Protein AF-A0A9E2LTU0-F1 (afdb_monomer)

Nearest PDB structures (foldseek):
  1lyl-assembly2_B-2  TM=6.460E-01  e=2.361E-02  Escherichia coli
  1bbw-assembly1_A-2  TM=5.835E-01  e=1.576E-02  Escherichia coli K-12
  5yzx-assembly2_B-2  TM=5.607E-01  e=2.103E-02  Escherichia coli K-12
  6aqg-assembly3_C  TM=6.172E-01  e=1.332E-01  Mycobacterium ulcerans Agy99
  6aqg-assembly5_D  TM=6.110E-01  e=1.411E-01  Mycobacterium ulcerans Agy99

Sequence (113 aa):
MKPIPSVIAVSLLLAGCASGGPDLRVRGQLVQGAGFTECDTGKPYEIVFPDTLGSRFGFELRELPKNDRVRVELRGKLSKTSSGRPLILVMGYRDLMHGGCTAPVEPERKRGR

Mean predicted aligned error: 13.0 Å

pLDDT: mean 72.99, std 16.57, range [37.03, 92.75]

Structure (mmCIF, N/CA/C/O backbone):
data_AF-A0A9E2LTU0-F1
#
_entry.id   AF-A0A9E2LTU0-F1
#
loop_
_atom_site.group_PDB
_atom_site.id
_atom_site.type_symbol
_atom_site.label_atom_id
_atom_site.label_alt_id
_atom_site.label_comp_id
_atom_site.label_asym_id
_atom_site.label_entity_id
_atom_site.label_seq_id
_atom_site.pdbx_PDB_ins_code
_atom_site.Cartn_x
_atom_site.Cartn_y
_atom_site.Cartn_z
_atom_site.occupancy
_atom_site.B_iso_or_equiv
_atom_site.auth_seq_id
_atom_site.auth_comp_id
_atom_site.auth_asym_id
_atom_site.auth_atom_id
_atom_site.pdbx_PDB_model_num
ATOM 1 N N . MET A 1 1 ? 40.228 35.874 16.231 1.00 37.03 1 MET A N 1
ATOM 2 C CA . MET A 1 1 ? 39.443 34.759 15.654 1.00 37.03 1 MET A CA 1
ATOM 3 C C . MET A 1 1 ? 38.826 33.982 16.812 1.00 37.03 1 MET A C 1
ATOM 5 O O . MET A 1 1 ? 39.568 33.587 17.699 1.00 37.03 1 MET A O 1
ATOM 9 N N . LYS A 1 2 ? 37.495 33.867 16.882 1.00 39.12 2 LYS A N 1
ATOM 10 C CA . LYS A 1 2 ? 36.765 33.106 17.918 1.00 39.12 2 LYS A CA 1
ATOM 11 C C . LYS A 1 2 ? 36.224 31.820 17.273 1.00 39.12 2 LYS A C 1
ATOM 13 O O . LYS A 1 2 ? 35.611 31.951 16.215 1.00 39.12 2 LYS A O 1
ATOM 18 N N . PRO A 1 3 ? 36.428 30.620 17.843 1.00 44.25 3 PRO A N 1
ATOM 19 C CA . PRO A 1 3 ? 35.800 29.412 17.327 1.00 44.25 3 PRO A CA 1
ATOM 20 C C . PRO A 1 3 ? 34.316 29.371 17.716 1.00 44.25 3 PRO A C 1
ATOM 22 O O . PRO A 1 3 ? 33.936 29.717 18.834 1.00 44.25 3 PRO A O 1
ATOM 25 N N . ILE A 1 4 ? 33.489 28.968 16.755 1.00 56.03 4 ILE A N 1
ATOM 26 C CA . ILE A 1 4 ? 32.056 28.714 16.912 1.00 56.03 4 ILE A CA 1
ATOM 27 C C . ILE A 1 4 ? 31.903 27.337 17.582 1.00 56.03 4 ILE A C 1
ATOM 29 O O . ILE A 1 4 ? 32.497 26.374 17.091 1.00 56.03 4 ILE A O 1
ATOM 33 N N . PRO A 1 5 ? 31.139 27.200 18.679 1.00 47.66 5 PRO A N 1
ATOM 34 C CA . PRO A 1 5 ? 30.859 25.899 19.269 1.00 47.66 5 PRO A CA 1
ATOM 35 C C . PRO A 1 5 ? 29.818 25.162 18.416 1.00 47.66 5 PRO A C 1
ATOM 37 O O . PRO A 1 5 ? 28.618 25.406 18.517 1.00 47.66 5 PRO A O 1
ATOM 40 N N . SER A 1 6 ? 30.281 24.249 17.565 1.00 42.78 6 SER A N 1
ATOM 41 C CA . SER A 1 6 ? 29.427 23.293 16.857 1.00 42.78 6 SER A CA 1
ATOM 42 C C . SER A 1 6 ? 29.014 22.171 17.808 1.00 42.78 6 SER A C 1
ATOM 44 O O . SER A 1 6 ? 29.668 21.134 17.886 1.00 42.78 6 SER A O 1
ATOM 46 N N . VAL A 1 7 ? 27.922 22.381 18.539 1.00 51.19 7 VAL A N 1
ATOM 47 C CA . VAL A 1 7 ? 27.204 21.317 19.248 1.00 51.19 7 VAL A CA 1
ATOM 48 C C . VAL A 1 7 ? 25.729 21.422 18.892 1.00 51.19 7 VAL A C 1
ATOM 50 O O . VAL A 1 7 ? 24.993 22.149 19.545 1.00 51.19 7 VAL A O 1
ATOM 53 N N . ILE A 1 8 ? 25.298 20.663 17.882 1.00 51.69 8 ILE A N 1
ATOM 54 C CA . ILE A 1 8 ? 23.988 20.004 17.901 1.00 51.69 8 ILE A CA 1
ATOM 55 C C . ILE A 1 8 ? 24.193 18.599 17.340 1.00 51.69 8 ILE A C 1
ATOM 57 O O . ILE A 1 8 ? 24.356 18.388 16.140 1.00 51.69 8 ILE A O 1
ATOM 61 N N . ALA A 1 9 ? 24.212 17.642 18.259 1.00 49.44 9 ALA A N 1
ATOM 62 C CA . ALA A 1 9 ? 24.002 16.242 17.976 1.00 49.44 9 ALA A CA 1
ATOM 63 C C . ALA A 1 9 ? 22.555 16.037 17.510 1.00 49.44 9 ALA A C 1
ATOM 65 O O . ALA A 1 9 ? 21.623 16.475 18.181 1.00 49.44 9 ALA A O 1
ATOM 66 N N . VAL A 1 10 ? 22.361 15.302 16.419 1.00 40.00 10 VAL A N 1
ATOM 67 C CA . VAL A 1 10 ? 21.158 14.482 16.261 1.00 40.00 10 VAL A CA 1
ATOM 68 C C . VAL A 1 10 ? 21.639 13.073 15.979 1.00 40.00 10 VAL A C 1
ATOM 70 O O . VAL A 1 10 ? 21.937 12.683 14.856 1.00 40.00 10 VAL A O 1
ATOM 73 N N . SER A 1 11 ? 21.806 12.368 17.089 1.00 41.50 11 SER A N 1
ATOM 74 C CA . SER A 1 11 ? 21.803 10.927 17.256 1.00 41.50 11 SER A CA 1
ATOM 75 C C . SER A 1 11 ? 21.332 10.142 16.027 1.00 41.50 11 SER A C 1
ATOM 77 O O . SER A 1 11 ? 20.132 9.999 15.791 1.00 41.50 11 SER A O 1
ATOM 79 N N . LEU A 1 12 ? 22.281 9.523 15.318 1.00 45.78 12 LEU A N 1
ATOM 80 C CA . LEU A 1 12 ? 22.032 8.260 14.622 1.00 45.78 12 LEU A CA 1
ATOM 81 C C . LEU A 1 12 ? 21.732 7.185 15.680 1.00 45.78 12 LEU A C 1
ATOM 83 O O . LEU A 1 12 ? 22.579 6.377 16.043 1.00 45.78 12 LEU A O 1
ATOM 87 N N . LEU A 1 13 ? 20.513 7.205 16.206 1.00 47.50 13 LEU A N 1
ATOM 88 C CA . LEU A 1 13 ? 19.932 6.132 17.004 1.00 47.50 13 LEU A CA 1
ATOM 89 C C . LEU A 1 13 ? 18.617 5.719 16.344 1.00 47.50 13 LEU A C 1
ATOM 91 O O . LEU A 1 13 ? 17.531 5.886 16.882 1.00 47.50 13 LEU A O 1
ATOM 95 N N . LEU A 1 14 ? 18.741 5.141 15.152 1.00 50.38 14 LEU A N 1
ATOM 96 C CA . LEU A 1 14 ? 17.759 4.193 14.625 1.00 50.38 14 LEU A CA 1
ATOM 97 C C . LEU A 1 14 ? 18.295 2.765 14.804 1.00 50.38 14 LEU A C 1
ATOM 99 O O . LEU A 1 14 ? 18.152 1.911 13.941 1.00 50.38 14 LEU A O 1
ATOM 103 N N . ALA A 1 15 ? 18.872 2.487 15.976 1.00 46.25 15 ALA A N 1
ATOM 104 C CA . ALA A 1 15 ? 18.859 1.147 16.554 1.00 46.25 15 ALA A CA 1
ATOM 105 C C . ALA A 1 15 ? 17.502 0.934 17.249 1.00 46.25 15 ALA A C 1
ATOM 107 O O . ALA A 1 15 ? 17.416 0.683 18.446 1.00 46.25 15 ALA A O 1
ATOM 108 N N . GLY A 1 16 ? 16.417 1.123 16.501 1.00 40.47 16 GLY A N 1
ATOM 109 C CA . GLY A 1 16 ? 15.109 0.628 16.886 1.00 40.47 16 GLY A CA 1
ATOM 110 C C . GLY A 1 16 ? 14.963 -0.712 16.202 1.00 40.47 16 GLY A C 1
ATOM 111 O O . GLY A 1 16 ? 14.931 -0.750 14.974 1.00 40.47 16 GLY A O 1
ATOM 112 N N . CYS A 1 17 ? 14.907 -1.802 16.970 1.00 48.75 17 CYS A N 1
ATOM 113 C CA . CYS A 1 17 ? 14.401 -3.073 16.474 1.00 48.75 17 CYS A CA 1
ATOM 114 C C . CYS A 1 17 ? 13.120 -2.784 15.691 1.00 48.75 17 CYS A C 1
ATOM 116 O O . CYS A 1 17 ? 12.071 -2.529 16.282 1.00 48.75 17 CYS A O 1
ATOM 118 N N . ALA A 1 18 ? 13.194 -2.828 14.363 1.00 47.00 18 ALA A N 1
ATOM 119 C CA . ALA A 1 18 ? 12.024 -3.048 13.548 1.00 47.00 18 ALA A CA 1
ATOM 120 C C . ALA A 1 18 ? 11.593 -4.483 13.861 1.00 47.00 18 ALA A C 1
ATOM 122 O O . ALA A 1 18 ? 11.885 -5.415 13.113 1.00 47.00 18 ALA A O 1
ATOM 123 N N . SER A 1 19 ? 10.937 -4.687 15.009 1.00 50.22 19 SER A N 1
ATOM 124 C CA . SER A 1 19 ? 10.074 -5.839 15.193 1.00 50.22 19 SER A CA 1
ATOM 125 C C . SER A 1 19 ? 8.955 -5.611 14.191 1.00 50.22 19 SER A C 1
ATOM 127 O O . SER A 1 19 ? 7.958 -4.955 14.496 1.00 50.22 19 SER A O 1
ATOM 129 N N . GLY A 1 20 ? 9.202 -6.001 12.937 1.00 56.19 20 GLY A N 1
ATOM 130 C CA . GLY A 1 20 ? 8.210 -5.902 11.886 1.00 56.19 20 GLY A CA 1
ATOM 131 C C . GLY A 1 20 ? 6.950 -6.532 12.450 1.00 56.19 20 GLY A C 1
ATOM 132 O O . GLY A 1 20 ? 7.015 -7.665 12.933 1.00 56.19 20 GLY A O 1
ATOM 133 N N . GLY A 1 21 ? 5.875 -5.747 12.507 1.00 71.62 21 GLY A N 1
ATOM 134 C CA . GLY A 1 21 ? 4.630 -6.171 13.121 1.00 71.62 21 GLY A CA 1
ATOM 135 C C . GLY A 1 21 ? 4.009 -7.345 12.364 1.00 71.62 21 GLY A C 1
ATOM 136 O O . GLY A 1 21 ? 4.674 -7.976 11.536 1.00 71.62 21 GLY A O 1
ATOM 137 N N . PRO A 1 22 ? 2.739 -7.671 12.643 1.00 81.81 22 PRO A N 1
ATOM 138 C CA . PRO A 1 22 ? 2.113 -8.841 12.047 1.00 81.81 22 PRO A CA 1
ATOM 139 C C . PRO A 1 22 ? 2.236 -8.806 10.522 1.00 81.81 22 PRO A C 1
ATOM 141 O O . PRO A 1 22 ? 2.096 -7.744 9.898 1.00 81.81 22 PRO A O 1
ATOM 144 N N . ASP A 1 23 ? 2.512 -9.976 9.944 1.00 87.06 23 ASP A N 1
ATOM 145 C CA . ASP A 1 23 ? 2.423 -10.155 8.504 1.00 87.06 23 ASP A CA 1
ATOM 146 C C . ASP A 1 23 ? 1.004 -9.804 8.057 1.00 87.06 23 ASP A C 1
ATOM 148 O O . ASP A 1 23 ? 0.006 -10.238 8.637 1.00 87.06 23 ASP A O 1
ATOM 152 N N . LEU A 1 24 ? 0.927 -8.981 7.022 1.00 87.94 2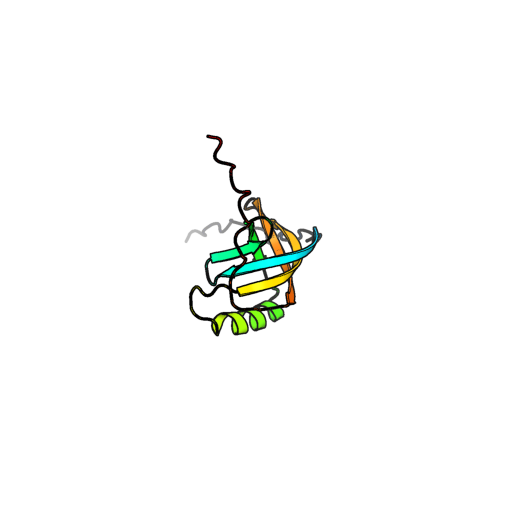4 LEU A N 1
ATOM 153 C CA . LEU A 1 24 ? -0.301 -8.437 6.482 1.00 87.94 24 LEU A CA 1
ATOM 154 C C . LEU A 1 24 ? -0.371 -8.767 4.997 1.00 87.94 24 LEU A C 1
ATOM 156 O O . LEU A 1 24 ? 0.604 -8.625 4.252 1.00 87.94 24 LEU A O 1
ATOM 160 N N . ARG A 1 25 ? -1.563 -9.163 4.560 1.00 91.88 25 ARG A N 1
ATOM 161 C CA . ARG A 1 25 ? -1.961 -9.122 3.157 1.00 91.88 25 ARG A CA 1
ATOM 162 C C . ARG A 1 25 ? -3.173 -8.224 3.055 1.00 91.88 25 ARG A C 1
ATOM 164 O O . ARG A 1 25 ? -4.158 -8.473 3.740 1.00 91.88 25 ARG A O 1
ATOM 17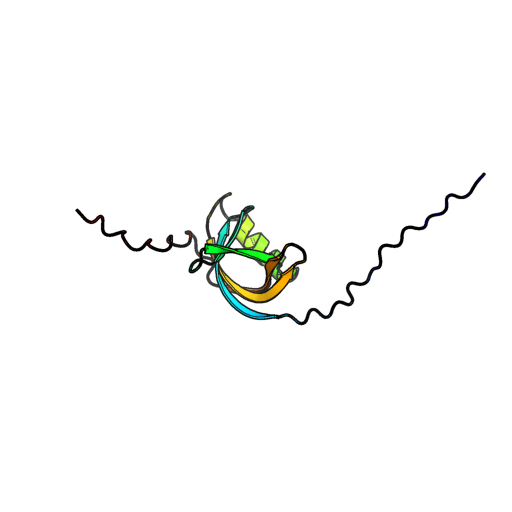1 N N . VAL A 1 26 ? -3.087 -7.192 2.230 1.00 91.25 26 VAL A N 1
ATOM 172 C CA . VAL A 1 26 ? -4.161 -6.213 2.079 1.00 91.25 26 VAL A CA 1
ATOM 173 C C . VAL A 1 26 ? -4.374 -5.900 0.612 1.00 91.25 26 VAL A C 1
ATOM 175 O O . VAL A 1 26 ? -3.422 -5.686 -0.139 1.00 91.25 26 VAL A O 1
ATOM 178 N N . ARG A 1 27 ? -5.638 -5.888 0.199 1.00 92.75 27 ARG A N 1
ATOM 179 C CA . ARG A 1 27 ? -6.044 -5.463 -1.137 1.00 92.75 27 ARG A CA 1
ATOM 180 C C . ARG A 1 27 ? -6.507 -4.028 -1.066 1.00 92.75 27 ARG A C 1
ATOM 182 O O . ARG A 1 27 ? -7.318 -3.666 -0.216 1.00 92.75 27 ARG A O 1
ATOM 189 N N . GLY A 1 28 ? -5.995 -3.208 -1.963 1.00 92.38 28 GLY A N 1
ATOM 190 C CA . GLY A 1 28 ? -6.358 -1.808 -1.984 1.00 92.38 28 GLY A CA 1
ATOM 191 C C . GLY A 1 28 ? -6.197 -1.188 -3.346 1.00 92.38 28 GLY A C 1
ATOM 192 O O . GLY A 1 28 ? -5.676 -1.796 -4.281 1.00 92.38 28 GLY A O 1
ATOM 193 N N . GLN A 1 29 ? -6.668 0.043 -3.433 1.00 91.81 29 GLN A N 1
ATOM 194 C CA . GLN A 1 29 ? -6.406 0.911 -4.557 1.00 91.81 29 GLN A CA 1
ATOM 195 C C . GLN A 1 29 ? -5.180 1.763 -4.263 1.00 91.81 29 GLN A C 1
ATOM 197 O O . GLN A 1 29 ? -5.044 2.345 -3.185 1.00 91.81 29 GLN A O 1
ATOM 202 N N . LEU A 1 30 ? -4.314 1.864 -5.256 1.00 88.62 30 LEU A N 1
ATOM 203 C CA . LEU A 1 30 ? -3.237 2.820 -5.306 1.00 88.62 30 LEU A CA 1
ATOM 204 C C . LEU A 1 30 ? -3.579 3.898 -6.330 1.00 88.62 30 LEU A C 1
ATOM 206 O O . LEU A 1 30 ? -4.018 3.598 -7.441 1.00 88.62 30 LEU A O 1
ATOM 210 N N . VAL A 1 31 ? -3.342 5.150 -5.954 1.00 83.19 31 VAL A N 1
ATOM 211 C CA . VAL A 1 31 ? -3.406 6.292 -6.865 1.00 83.19 31 VAL A CA 1
ATOM 212 C C . VAL A 1 31 ? -2.075 7.020 -6.807 1.00 83.19 31 VAL A C 1
ATOM 214 O O . VAL A 1 31 ? -1.593 7.376 -5.725 1.00 83.19 31 VAL A O 1
ATOM 217 N N . GLN A 1 32 ? -1.472 7.248 -7.973 1.00 72.75 32 GLN A N 1
ATOM 218 C CA . GLN A 1 32 ? -0.190 7.940 -8.071 1.00 72.75 32 GLN A CA 1
ATOM 219 C C . GLN A 1 32 ? -0.286 9.324 -7.408 1.00 72.75 32 GLN A C 1
ATOM 221 O O . GLN A 1 32 ? -1.111 10.152 -7.785 1.00 72.75 32 GLN A O 1
ATOM 226 N N . GLY A 1 33 ? 0.545 9.562 -6.391 1.00 67.44 33 GLY A N 1
ATOM 227 C CA . GLY A 1 33 ? 0.561 10.814 -5.626 1.00 67.44 33 GLY A CA 1
ATOM 228 C C . GLY A 1 33 ? -0.500 10.945 -4.523 1.00 67.44 33 GLY A C 1
ATOM 229 O O . GLY A 1 33 ? -0.350 11.827 -3.685 1.00 67.44 33 GLY A O 1
ATOM 230 N N . ALA A 1 34 ? -1.520 10.076 -4.466 1.00 73.44 34 ALA A N 1
ATOM 231 C CA . ALA A 1 34 ? -2.528 10.094 -3.393 1.00 73.44 34 ALA A CA 1
ATOM 232 C C . ALA A 1 34 ? -2.357 8.958 -2.363 1.00 73.44 34 ALA A C 1
ATOM 234 O O . ALA A 1 34 ? -2.884 9.053 -1.257 1.00 73.44 34 ALA A O 1
ATOM 235 N N . GLY A 1 35 ? -1.586 7.916 -2.694 1.00 81.62 35 GLY A N 1
ATOM 236 C CA . GLY A 1 35 ? -1.231 6.833 -1.771 1.00 81.62 35 GLY A CA 1
ATOM 237 C C . GLY A 1 35 ? -2.096 5.580 -1.925 1.00 81.62 35 GLY A C 1
ATOM 238 O O . GLY A 1 35 ? -2.697 5.357 -2.978 1.00 81.62 35 GLY A O 1
ATOM 239 N N . PHE A 1 36 ? -2.107 4.736 -0.887 1.00 89.44 36 PHE A N 1
ATOM 240 C CA . PHE A 1 36 ? -2.806 3.448 -0.859 1.00 89.44 36 PHE A CA 1
ATOM 241 C C . PHE A 1 36 ? -4.009 3.482 0.083 1.00 89.44 36 PHE A C 1
ATOM 243 O O . PHE A 1 36 ? -3.937 4.005 1.196 1.00 89.44 36 PHE A O 1
ATOM 250 N N . THR A 1 37 ? -5.119 2.891 -0.346 1.00 91.12 37 THR A N 1
ATOM 251 C CA . THR A 1 37 ? -6.346 2.763 0.447 1.00 91.12 37 THR A CA 1
ATOM 252 C C . THR A 1 37 ? -6.876 1.341 0.343 1.00 91.12 37 THR A C 1
ATOM 254 O O . THR A 1 37 ? -7.082 0.845 -0.761 1.00 91.12 37 THR A O 1
ATOM 257 N N . GLU A 1 38 ? -7.105 0.686 1.478 1.00 91.94 38 GLU A N 1
ATOM 258 C CA . GLU A 1 38 ? -7.682 -0.660 1.527 1.00 91.94 38 GLU A CA 1
ATOM 259 C C . GLU A 1 38 ? -9.107 -0.663 0.959 1.00 91.94 38 GLU A C 1
ATOM 261 O O . GLU A 1 38 ? -9.920 0.194 1.309 1.00 91.94 38 GLU A O 1
ATOM 266 N N . CYS A 1 39 ? -9.414 -1.629 0.088 1.00 88.69 39 CYS A N 1
ATOM 267 C CA . CYS A 1 39 ? -10.708 -1.685 -0.594 1.00 88.69 39 CYS A CA 1
ATOM 268 C C . CYS A 1 39 ? -11.868 -1.929 0.377 1.00 88.69 39 CYS A C 1
ATOM 270 O O . CYS A 1 39 ? -12.906 -1.285 0.257 1.00 88.69 39 CYS A O 1
ATOM 272 N N . ASP A 1 40 ? -11.687 -2.846 1.328 1.00 85.88 40 ASP A N 1
ATOM 273 C CA . ASP A 1 40 ? -12.787 -3.340 2.162 1.00 85.88 40 ASP A CA 1
ATOM 274 C C . ASP A 1 40 ? -13.187 -2.343 3.253 1.00 85.88 40 ASP A C 1
ATOM 276 O O . ASP A 1 40 ? -14.354 -2.239 3.623 1.00 85.88 40 ASP A O 1
ATOM 280 N N . THR A 1 41 ? -12.217 -1.590 3.774 1.00 85.38 41 THR A N 1
ATOM 281 C CA . THR A 1 41 ? -12.425 -0.695 4.920 1.00 85.38 41 THR A CA 1
ATOM 282 C C . THR A 1 41 ? -12.353 0.784 4.554 1.00 85.38 41 THR A C 1
ATOM 284 O O . THR A 1 41 ? -12.712 1.631 5.371 1.00 85.38 41 THR A O 1
ATOM 287 N N . GLY A 1 42 ? -11.831 1.117 3.369 1.00 87.56 42 GLY A N 1
ATOM 288 C CA . GLY A 1 42 ? -11.509 2.491 2.988 1.00 87.56 42 GLY A CA 1
ATOM 289 C C . GLY A 1 42 ? -10.370 3.110 3.807 1.00 87.56 42 GLY A C 1
ATOM 290 O O . GLY A 1 42 ? -10.151 4.319 3.725 1.00 87.56 42 GLY A O 1
ATOM 291 N N . LYS A 1 43 ? -9.647 2.328 4.622 1.00 86.44 43 LYS A N 1
ATOM 292 C CA . LYS A 1 43 ? -8.576 2.858 5.471 1.00 86.44 43 LYS A CA 1
ATOM 293 C C . LYS A 1 43 ? -7.349 3.224 4.634 1.00 86.44 43 LYS A C 1
ATOM 295 O O . LYS A 1 43 ? -6.877 2.399 3.846 1.00 86.44 43 LYS A O 1
ATOM 300 N N . PRO A 1 44 ? -6.797 4.436 4.810 1.00 88.25 44 PRO A N 1
ATOM 301 C CA . PRO A 1 44 ? -5.554 4.817 4.162 1.00 88.25 44 PRO A CA 1
ATOM 302 C C . PRO A 1 44 ? -4.358 4.183 4.877 1.00 88.25 44 PRO A C 1
ATOM 304 O O . PRO A 1 44 ? -4.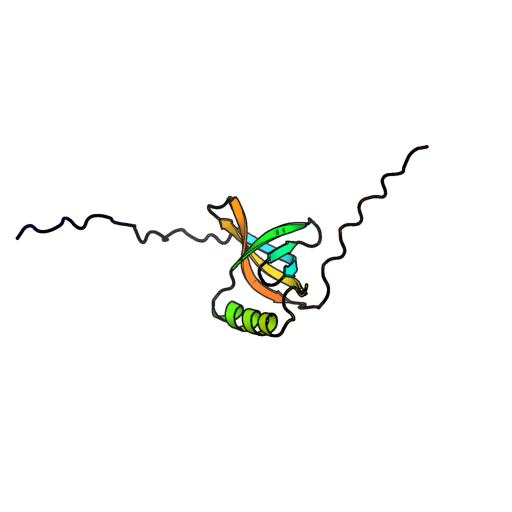320 4.130 6.109 1.00 88.25 44 PRO A O 1
ATOM 307 N N . TYR A 1 45 ? -3.356 3.772 4.101 1.00 86.44 45 TYR A N 1
ATOM 308 C CA . TYR A 1 45 ? -2.067 3.322 4.619 1.00 86.44 45 TYR A CA 1
ATOM 309 C C . TYR A 1 45 ? -0.935 4.125 3.995 1.00 86.44 45 TYR A C 1
ATOM 311 O O . TYR A 1 45 ? -0.948 4.449 2.804 1.00 86.44 45 TYR A O 1
ATOM 319 N N . GLU A 1 46 ? 0.083 4.394 4.802 1.00 86.44 46 GLU A N 1
ATOM 320 C CA . GLU A 1 46 ? 1.401 4.707 4.268 1.00 86.44 46 GLU A CA 1
ATOM 321 C C . GLU A 1 46 ? 2.027 3.402 3.760 1.00 86.44 46 GLU A C 1
ATOM 323 O O . GLU A 1 46 ? 1.806 2.331 4.331 1.00 86.44 46 GLU A O 1
ATOM 328 N N . ILE A 1 47 ? 2.801 3.465 2.679 1.00 86.50 47 ILE A N 1
ATOM 329 C CA . ILE A 1 47 ? 3.490 2.294 2.130 1.00 86.50 47 ILE A CA 1
ATOM 330 C C . ILE A 1 47 ? 4.952 2.637 1.886 1.00 86.50 47 ILE A C 1
ATOM 332 O O . ILE A 1 47 ? 5.271 3.713 1.382 1.00 86.50 47 ILE A O 1
ATOM 336 N N . VAL A 1 48 ? 5.839 1.713 2.234 1.00 84.94 48 VAL A N 1
ATOM 337 C CA . VAL A 1 48 ? 7.270 1.805 1.944 1.00 84.94 48 VAL A CA 1
ATOM 338 C C . VAL A 1 48 ? 7.689 0.513 1.269 1.00 84.94 48 VAL A C 1
ATOM 340 O O . VAL A 1 48 ? 7.468 -0.574 1.802 1.00 84.94 48 VAL A O 1
ATOM 343 N N . PHE A 1 49 ? 8.300 0.641 0.096 1.00 82.94 49 PHE A N 1
ATOM 344 C CA . PHE A 1 49 ? 8.940 -0.471 -0.593 1.00 82.94 49 PHE A CA 1
ATOM 345 C C . PHE A 1 49 ? 10.444 -0.432 -0.308 1.00 82.94 49 PHE A C 1
ATOM 347 O O . PHE A 1 49 ? 11.027 0.649 -0.372 1.00 82.94 49 PHE A O 1
ATOM 354 N N . PRO A 1 50 ? 11.094 -1.574 -0.041 1.00 78.94 50 PRO A N 1
ATOM 355 C CA . PRO A 1 50 ? 12.547 -1.650 -0.073 1.00 78.94 50 PRO A CA 1
ATOM 356 C C . PRO A 1 50 ? 13.040 -1.366 -1.498 1.00 78.94 50 PRO A C 1
ATOM 358 O O . PRO A 1 50 ? 12.352 -1.698 -2.465 1.00 78.94 50 PRO A O 1
ATOM 361 N N . ASP A 1 51 ? 14.227 -0.775 -1.628 1.00 75.88 51 ASP A N 1
ATOM 362 C CA . ASP A 1 51 ? 14.712 -0.127 -2.859 1.00 75.88 51 ASP A CA 1
ATOM 363 C C . ASP A 1 51 ? 14.575 -0.971 -4.138 1.00 75.88 51 ASP A C 1
ATOM 365 O O . ASP A 1 51 ? 14.199 -0.462 -5.197 1.00 75.88 51 ASP A O 1
ATOM 369 N N . THR A 1 52 ? 14.818 -2.279 -4.051 1.00 75.50 52 THR A N 1
ATOM 370 C CA . THR A 1 52 ? 14.715 -3.205 -5.190 1.00 75.50 52 THR A CA 1
ATOM 371 C C . THR A 1 52 ? 13.273 -3.398 -5.662 1.00 75.50 52 THR A C 1
ATOM 373 O O . THR A 1 52 ? 12.992 -3.296 -6.857 1.00 75.50 52 THR A O 1
ATOM 376 N N . LEU A 1 53 ? 12.339 -3.628 -4.734 1.00 75.81 53 LEU A N 1
ATOM 377 C CA . LEU A 1 53 ? 10.908 -3.724 -5.035 1.00 75.81 53 LEU A CA 1
ATOM 378 C C . LEU A 1 53 ? 10.330 -2.363 -5.425 1.00 75.81 53 LEU A C 1
ATOM 380 O O . LEU A 1 53 ? 9.516 -2.290 -6.341 1.00 75.81 53 LEU A O 1
ATOM 384 N N . GLY A 1 54 ? 10.776 -1.296 -4.762 1.00 76.25 54 GLY A N 1
ATOM 385 C CA . GLY A 1 54 ? 10.334 0.071 -5.014 1.00 76.25 54 GLY A CA 1
ATOM 386 C C . GLY A 1 54 ? 10.704 0.550 -6.410 1.00 76.25 54 GLY A C 1
ATOM 387 O O . GLY A 1 54 ? 9.892 1.202 -7.057 1.00 76.25 54 GLY A O 1
ATOM 388 N N . SER A 1 55 ? 11.879 0.160 -6.912 1.00 76.50 55 SER A N 1
ATOM 389 C CA . SER A 1 55 ? 12.293 0.466 -8.283 1.00 76.50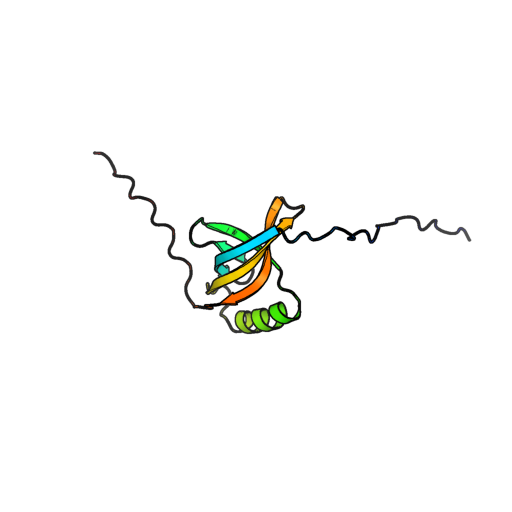 55 SER A CA 1
ATOM 390 C C . SER A 1 55 ? 11.352 -0.179 -9.298 1.00 76.50 55 SER A C 1
ATOM 392 O O . SER A 1 55 ? 10.768 0.526 -10.115 1.00 76.50 55 SER A O 1
ATOM 394 N N . ARG A 1 56 ? 11.136 -1.500 -9.213 1.00 76.50 56 ARG A N 1
ATOM 395 C CA . ARG A 1 56 ? 10.259 -2.232 -10.144 1.00 76.50 56 ARG A CA 1
ATOM 396 C C . ARG A 1 56 ? 8.813 -1.740 -10.083 1.00 76.50 56 ARG A C 1
ATOM 398 O O . ARG A 1 56 ? 8.235 -1.414 -11.113 1.00 76.50 56 ARG A O 1
ATOM 405 N N . PHE A 1 57 ? 8.264 -1.633 -8.877 1.00 77.50 57 PHE A N 1
ATOM 406 C CA . PHE A 1 57 ? 6.913 -1.126 -8.667 1.00 77.50 57 PHE A CA 1
ATOM 407 C C . PHE A 1 57 ? 6.776 0.319 -9.164 1.00 77.50 57 PHE A C 1
ATOM 409 O O . PHE A 1 57 ? 5.800 0.671 -9.814 1.00 77.50 57 PHE A O 1
ATOM 416 N N . GLY A 1 58 ? 7.785 1.156 -8.919 1.00 73.38 58 GLY A N 1
ATOM 417 C CA . GLY A 1 58 ? 7.838 2.529 -9.404 1.00 73.38 58 GLY A CA 1
ATOM 418 C C . GLY A 1 58 ? 7.880 2.636 -10.930 1.00 73.38 58 GLY A C 1
ATOM 419 O O . GLY A 1 58 ? 7.252 3.544 -11.469 1.00 73.38 58 GLY A O 1
ATOM 420 N N . PHE A 1 59 ? 8.572 1.729 -11.629 1.00 77.81 59 PHE A N 1
ATOM 421 C CA . PHE A 1 59 ? 8.521 1.641 -13.093 1.00 77.81 59 PHE A CA 1
ATOM 422 C C . PHE A 1 59 ? 7.113 1.284 -13.575 1.00 77.81 59 PHE A C 1
ATOM 424 O O . PHE A 1 59 ? 6.541 2.049 -14.345 1.00 77.81 59 PHE A O 1
ATOM 431 N N . GLU A 1 60 ? 6.525 0.207 -13.043 1.00 76.31 60 GLU A N 1
ATOM 432 C CA . GLU A 1 60 ? 5.174 -0.250 -13.408 1.00 76.31 60 GLU A CA 1
ATOM 433 C C . GLU A 1 60 ? 4.112 0.840 -13.139 1.00 76.31 60 GLU A C 1
ATOM 435 O O . GLU A 1 60 ? 3.180 1.001 -13.918 1.00 76.31 60 GLU A O 1
ATOM 440 N N . LEU A 1 61 ? 4.280 1.664 -12.094 1.00 74.81 61 LEU A N 1
ATOM 441 C CA . LEU A 1 61 ? 3.391 2.799 -11.816 1.00 74.81 61 LEU A CA 1
ATOM 442 C C . LEU A 1 61 ? 3.617 4.035 -12.690 1.00 74.81 61 LEU A C 1
ATOM 444 O O . LEU A 1 61 ? 2.689 4.818 -12.879 1.00 74.81 61 LEU A O 1
ATOM 448 N N . ARG A 1 62 ? 4.847 4.284 -13.152 1.00 75.00 62 ARG A N 1
ATOM 449 C CA . ARG A 1 62 ? 5.166 5.443 -14.007 1.00 75.00 62 ARG A CA 1
ATOM 450 C C . ARG A 1 62 ? 4.598 5.295 -15.411 1.00 75.00 62 ARG A C 1
ATOM 452 O O . ARG A 1 62 ? 4.360 6.308 -16.058 1.00 75.00 62 ARG A O 1
ATOM 459 N N . GLU A 1 63 ? 4.394 4.063 -15.858 1.00 79.81 63 GLU A N 1
ATOM 460 C CA . GLU A 1 63 ? 3.764 3.759 -17.145 1.00 79.81 63 GLU A CA 1
ATOM 461 C C . GLU A 1 63 ? 2.252 4.024 -17.141 1.00 79.81 63 GLU A C 1
ATOM 463 O O . GLU A 1 63 ? 1.628 4.100 -18.198 1.00 79.81 63 GLU A O 1
ATOM 468 N N . LEU A 1 64 ? 1.657 4.213 -15.963 1.00 73.69 64 LEU A N 1
ATOM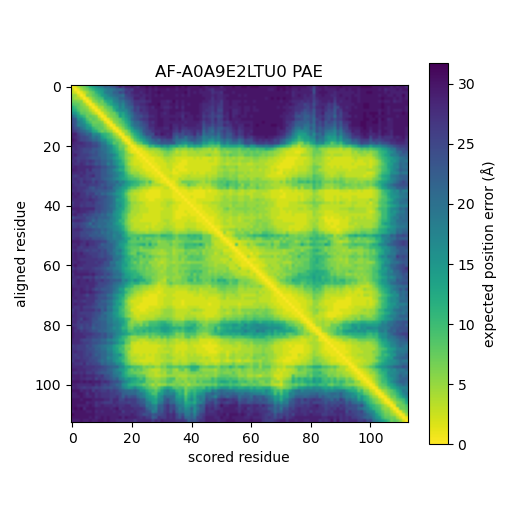 469 C CA . LEU A 1 64 ? 0.231 4.461 -15.830 1.00 73.69 64 LEU A CA 1
ATOM 470 C C . LEU A 1 64 ? -0.113 5.936 -16.053 1.00 73.69 64 LEU A C 1
ATOM 472 O O . LEU A 1 64 ? 0.662 6.825 -15.683 1.00 73.69 64 LEU A O 1
ATOM 476 N N . PRO A 1 65 ? -1.313 6.229 -16.586 1.00 77.75 65 PRO A N 1
ATOM 477 C CA . PRO A 1 65 ? -1.806 7.592 -16.663 1.00 77.75 65 PRO A CA 1
ATOM 478 C C . PRO A 1 65 ? -1.813 8.266 -15.287 1.00 77.75 65 PRO A C 1
ATOM 480 O O . PRO A 1 65 ? -2.147 7.671 -14.261 1.00 77.75 65 PRO A O 1
ATOM 483 N N . LYS A 1 66 ? -1.487 9.559 -15.264 1.00 71.44 66 LYS A N 1
ATOM 484 C CA . LYS A 1 66 ? -1.550 10.358 -14.039 1.00 71.44 66 LYS A CA 1
ATOM 485 C C . LYS A 1 66 ? -2.982 10.331 -13.486 1.00 71.44 66 LYS A C 1
ATOM 487 O O . LYS A 1 66 ? -3.926 10.617 -14.218 1.00 71.44 66 LYS A O 1
ATOM 492 N N . ASN A 1 67 ? -3.124 10.036 -12.193 1.00 72.88 67 ASN A N 1
ATOM 493 C CA . ASN A 1 67 ? -4.397 9.808 -11.485 1.00 72.88 67 ASN A CA 1
ATOM 494 C C . ASN A 1 67 ? -5.121 8.489 -11.805 1.00 72.88 67 ASN A C 1
ATOM 496 O O . ASN A 1 67 ? -6.264 8.320 -11.367 1.00 72.88 67 ASN A O 1
ATOM 500 N N . ASP A 1 68 ? -4.492 7.558 -12.525 1.00 80.88 68 ASP A N 1
ATOM 501 C CA . ASP A 1 68 ? -5.080 6.236 -12.704 1.00 80.88 68 ASP A CA 1
ATOM 502 C C . ASP A 1 68 ? -5.196 5.503 -11.359 1.00 80.88 68 ASP A C 1
ATOM 504 O O . ASP A 1 68 ? -4.400 5.701 -10.430 1.00 80.88 68 ASP A O 1
ATOM 508 N N . ARG A 1 69 ? -6.240 4.682 -11.249 1.00 84.81 69 ARG A N 1
ATOM 509 C CA . ARG A 1 69 ? -6.526 3.879 -10.063 1.00 84.81 69 ARG A CA 1
ATOM 510 C C . ARG A 1 69 ? -6.171 2.439 -10.362 1.00 84.81 69 ARG A C 1
ATOM 512 O O . ARG A 1 69 ? -6.772 1.819 -11.239 1.00 84.81 69 ARG A O 1
ATOM 519 N N . VAL A 1 70 ? -5.261 1.900 -9.567 1.00 88.00 70 VAL A N 1
ATOM 520 C CA . VAL A 1 70 ? -4.808 0.519 -9.703 1.00 88.00 70 VAL A CA 1
ATOM 521 C C . VAL A 1 70 ? -5.205 -0.247 -8.469 1.00 88.00 70 VAL A C 1
ATOM 523 O O . VAL A 1 70 ? -4.873 0.159 -7.358 1.00 88.00 70 VAL A O 1
ATOM 526 N N . ARG A 1 71 ? -5.884 -1.372 -8.640 1.00 90.75 71 ARG A N 1
ATOM 527 C CA . ARG A 1 71 ? -6.020 -2.351 -7.565 1.00 90.75 71 ARG A CA 1
ATOM 528 C C . ARG A 1 71 ? -4.741 -3.163 -7.470 1.00 90.75 71 ARG A C 1
ATOM 530 O O . ARG A 1 71 ? -4.186 -3.554 -8.488 1.00 90.75 71 ARG A O 1
ATOM 537 N N . VAL A 1 72 ? -4.286 -3.395 -6.247 1.00 91.06 72 VAL A N 1
ATOM 538 C CA . VAL A 1 72 ? -3.086 -4.177 -5.951 1.00 91.06 72 VAL A CA 1
ATOM 539 C C . VAL A 1 72 ? -3.258 -4.899 -4.615 1.00 91.06 72 VAL A C 1
ATOM 541 O O . VAL A 1 72 ? -3.815 -4.351 -3.659 1.00 91.06 72 VAL A O 1
ATOM 544 N N . GLU A 1 73 ? -2.781 -6.139 -4.533 1.00 92.75 73 GLU A N 1
ATOM 545 C CA . GLU A 1 73 ? -2.602 -6.858 -3.270 1.00 92.75 73 GLU A CA 1
ATOM 546 C C . GLU A 1 73 ? -1.179 -6.614 -2.766 1.00 92.75 73 GLU A C 1
ATOM 548 O O . GLU A 1 73 ? -0.212 -7.045 -3.394 1.00 92.75 73 GLU A O 1
ATOM 553 N N . LEU A 1 74 ? -1.037 -5.947 -1.623 1.00 91.81 74 LEU A N 1
ATOM 554 C CA . LEU A 1 74 ? 0.245 -5.756 -0.953 1.00 91.81 74 LEU A CA 1
ATOM 555 C C . LEU A 1 74 ? 0.445 -6.830 0.111 1.00 91.81 74 LEU A C 1
ATOM 557 O O . LEU A 1 74 ? -0.465 -7.167 0.870 1.00 91.81 74 LEU A O 1
ATOM 561 N N . ARG A 1 75 ? 1.668 -7.349 0.187 1.00 92.12 75 ARG A N 1
ATOM 562 C CA . ARG A 1 75 ? 2.130 -8.262 1.231 1.00 92.12 75 ARG A CA 1
ATOM 563 C C . ARG A 1 75 ? 3.278 -7.606 1.960 1.00 92.12 75 ARG A C 1
ATOM 565 O O . ARG A 1 75 ? 4.220 -7.132 1.329 1.00 92.12 75 ARG A O 1
ATOM 572 N N . GLY A 1 76 ? 3.223 -7.577 3.277 1.00 91.31 76 GLY A N 1
ATOM 573 C CA . GLY A 1 76 ? 4.215 -6.850 4.048 1.00 91.31 76 GLY A CA 1
ATOM 574 C C . GLY A 1 76 ? 4.028 -7.014 5.537 1.00 91.31 76 GLY A C 1
ATOM 575 O O . GLY A 1 76 ? 3.298 -7.892 5.984 1.00 91.31 76 GLY A O 1
ATOM 576 N N . LYS A 1 77 ? 4.675 -6.139 6.296 1.00 90.06 77 LYS A N 1
ATOM 577 C CA . LYS A 1 77 ? 4.506 -6.061 7.745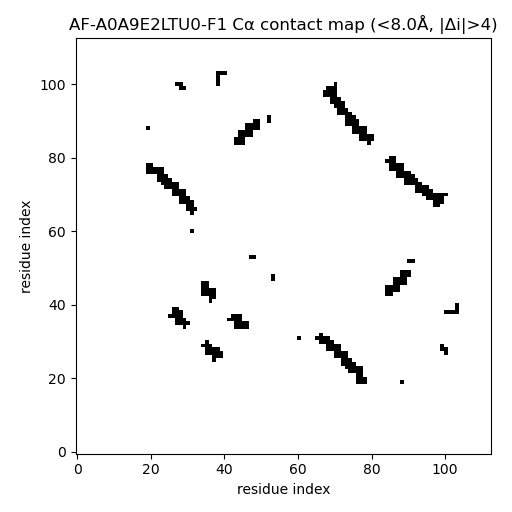 1.00 90.06 77 LYS A CA 1
ATOM 578 C C . LYS A 1 77 ? 3.902 -4.732 8.129 1.00 90.06 77 LYS A C 1
ATOM 580 O O . LYS A 1 77 ? 4.324 -3.688 7.625 1.00 90.06 77 LYS A O 1
ATOM 585 N N . LEU A 1 78 ? 2.933 -4.775 9.036 1.00 86.31 78 LEU A N 1
ATOM 586 C CA . LEU A 1 78 ? 2.391 -3.558 9.615 1.00 86.31 78 LEU A CA 1
ATOM 587 C C . LEU A 1 78 ? 3.438 -2.939 10.546 1.00 86.31 78 LEU A C 1
ATOM 589 O O . LEU A 1 78 ? 3.984 -3.603 11.425 1.00 86.31 78 LEU A O 1
ATOM 593 N N . SER A 1 79 ? 3.705 -1.658 10.360 1.00 83.31 79 SER A N 1
ATOM 594 C CA . SER A 1 79 ? 4.573 -0.858 11.208 1.00 83.31 79 SER A CA 1
ATOM 595 C C . SER A 1 79 ? 3.810 0.361 11.711 1.00 83.31 79 SER A C 1
ATOM 597 O O . SER A 1 79 ? 2.879 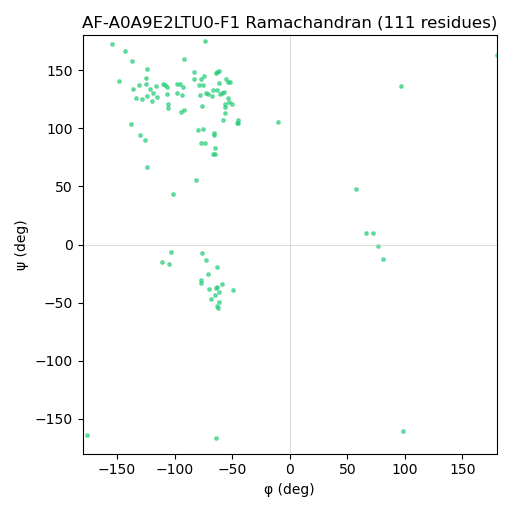0.852 11.067 1.00 83.31 79 SER A O 1
ATOM 599 N N . LYS A 1 80 ? 4.188 0.841 12.894 1.00 73.75 80 LYS A N 1
ATOM 600 C CA . LYS A 1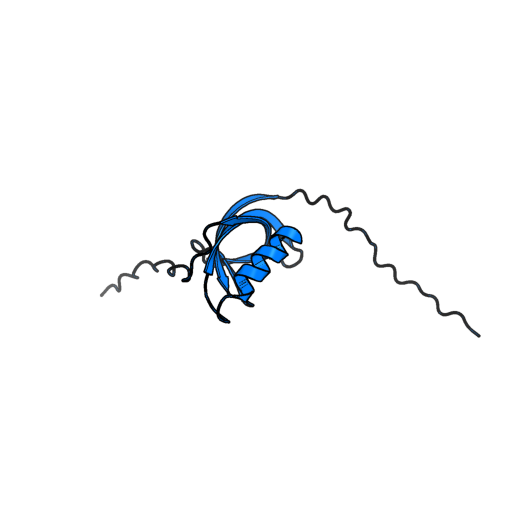 80 ? 3.664 2.090 13.446 1.00 73.75 80 LYS A CA 1
ATOM 601 C C . LYS A 1 80 ? 4.613 3.213 13.061 1.00 73.75 80 LYS A C 1
ATOM 603 O O . LYS A 1 80 ? 5.812 3.111 13.309 1.00 73.75 80 LYS A O 1
ATOM 608 N N . THR A 1 81 ? 4.087 4.284 12.489 1.00 67.38 81 THR A N 1
ATOM 609 C CA . THR A 1 81 ? 4.847 5.520 12.293 1.00 67.38 81 THR A CA 1
ATOM 610 C C . THR A 1 81 ? 4.651 6.448 13.485 1.00 67.38 81 THR A C 1
ATOM 612 O O . THR A 1 81 ? 3.658 6.366 14.213 1.00 67.38 81 THR A O 1
ATOM 615 N N . SER A 1 82 ? 5.576 7.389 13.659 1.00 61.28 82 SER A N 1
ATOM 616 C CA . SER A 1 82 ? 5.406 8.511 14.588 1.00 61.28 82 SER A CA 1
ATOM 617 C C . SER A 1 82 ? 4.241 9.434 14.197 1.00 61.28 82 SER A C 1
ATOM 619 O O . SER A 1 82 ? 3.730 10.147 15.054 1.00 61.28 82 SER A O 1
ATOM 621 N N . SER A 1 83 ? 3.784 9.393 12.934 1.00 65.88 83 SER A N 1
ATOM 622 C CA . SER A 1 83 ? 2.623 10.146 12.429 1.00 65.88 83 SER A CA 1
ATOM 623 C C . SER A 1 83 ? 1.269 9.551 12.847 1.00 65.88 83 SER A C 1
ATOM 625 O O . SER A 1 83 ? 0.230 10.159 12.591 1.00 65.88 83 SER A O 1
ATOM 627 N N . GLY A 1 84 ? 1.254 8.366 13.472 1.00 70.56 84 GLY A N 1
ATOM 628 C CA . GLY A 1 84 ? 0.036 7.677 13.913 1.00 70.56 84 GLY A CA 1
ATOM 629 C C . GLY A 1 84 ? -0.756 6.992 12.793 1.00 70.56 84 GLY A C 1
ATOM 630 O O . GLY A 1 84 ? -1.765 6.343 13.074 1.00 70.56 84 GLY A O 1
ATOM 631 N N . ARG A 1 85 ? -0.311 7.092 11.534 1.00 75.06 85 ARG A N 1
ATOM 632 C CA . ARG A 1 85 ? -0.906 6.367 10.404 1.00 75.06 85 ARG A CA 1
ATOM 633 C C . ARG A 1 85 ? -0.347 4.942 10.324 1.00 75.06 85 ARG A C 1
ATOM 635 O O . ARG A 1 85 ? 0.834 4.728 10.592 1.00 75.06 85 ARG A O 1
ATOM 642 N N . PRO A 1 86 ? -1.167 3.941 9.964 1.00 83.06 86 PRO A N 1
ATOM 643 C CA . PRO A 1 86 ? -0.653 2.599 9.746 1.00 83.06 86 PRO A CA 1
ATOM 644 C C . PRO A 1 86 ? 0.258 2.590 8.510 1.00 83.06 86 PRO A C 1
ATOM 646 O O . PRO A 1 86 ? -0.136 3.044 7.435 1.00 83.06 86 PRO A O 1
ATOM 649 N N . LEU A 1 87 ? 1.471 2.062 8.672 1.00 86.12 87 LEU A N 1
ATOM 650 C CA . LEU A 1 87 ? 2.460 1.915 7.607 1.00 86.12 87 LEU A CA 1
ATOM 651 C C . LEU A 1 87 ? 2.600 0.447 7.225 1.00 86.12 87 LEU A C 1
ATOM 653 O O . LEU A 1 87 ? 2.708 -0.416 8.093 1.00 86.12 87 LEU A O 1
ATOM 657 N N . ILE A 1 88 ? 2.672 0.163 5.932 1.00 87.94 88 ILE A N 1
ATOM 658 C CA . ILE A 1 88 ? 2.992 -1.165 5.416 1.00 87.94 88 ILE A CA 1
ATOM 659 C C . ILE A 1 88 ? 4.422 -1.143 4.886 1.00 87.94 88 ILE A C 1
ATOM 661 O O . ILE A 1 88 ? 4.732 -0.447 3.919 1.00 87.94 88 ILE A O 1
ATOM 665 N N . LEU A 1 89 ? 5.286 -1.948 5.501 1.00 88.50 89 LEU A N 1
ATOM 666 C CA . LEU A 1 89 ? 6.586 -2.301 4.939 1.00 88.50 89 LEU A CA 1
ATOM 667 C C . LEU A 1 89 ? 6.357 -3.396 3.897 1.00 88.50 89 LEU A C 1
ATOM 669 O O . LEU A 1 89 ? 6.159 -4.561 4.251 1.00 88.50 89 LEU A O 1
ATOM 673 N N . VAL A 1 90 ? 6.303 -3.016 2.623 1.00 89.12 90 VAL A N 1
ATOM 674 C CA . VAL A 1 90 ? 5.908 -3.907 1.532 1.00 89.12 90 VAL A CA 1
ATOM 675 C C . VAL A 1 90 ? 7.052 -4.855 1.187 1.00 89.12 9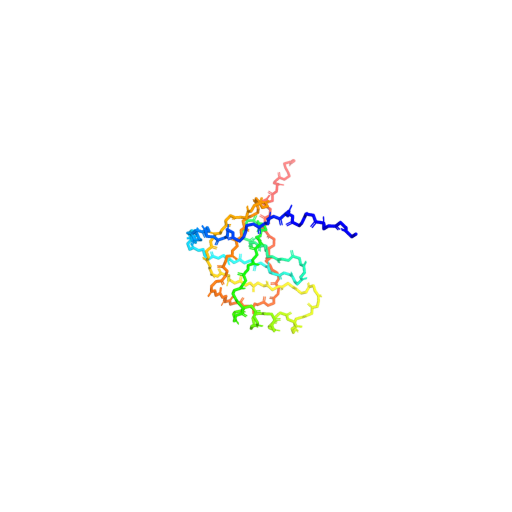0 VAL A C 1
ATOM 677 O O . VAL A 1 90 ? 8.122 -4.435 0.768 1.00 89.12 90 VAL A O 1
ATOM 680 N N . MET A 1 91 ? 6.810 -6.153 1.325 1.00 89.06 91 MET A N 1
ATOM 681 C CA . MET A 1 91 ? 7.744 -7.226 0.965 1.00 89.06 91 MET A CA 1
ATOM 682 C C . MET A 1 91 ? 7.368 -7.910 -0.358 1.00 89.06 91 MET A C 1
ATOM 684 O O . MET A 1 91 ? 8.109 -8.750 -0.860 1.00 89.06 91 MET A O 1
ATOM 688 N N . GLY A 1 92 ? 6.213 -7.569 -0.931 1.00 89.06 92 GLY A N 1
ATOM 689 C CA . GLY A 1 92 ? 5.796 -8.017 -2.252 1.00 89.06 92 GLY A CA 1
ATOM 690 C C . GLY A 1 92 ? 4.429 -7.465 -2.635 1.00 89.06 92 GLY A C 1
ATOM 691 O O . GLY A 1 92 ? 3.665 -7.016 -1.783 1.00 89.06 92 GLY A O 1
ATOM 692 N N . TYR A 1 93 ? 4.113 -7.524 -3.923 1.00 89.62 93 TYR A N 1
ATOM 693 C CA . TYR A 1 93 ? 2.809 -7.141 -4.451 1.00 89.62 93 TYR A CA 1
ATOM 694 C C . TYR A 1 93 ? 2.327 -8.156 -5.492 1.00 89.62 93 TYR A C 1
ATOM 696 O O . TYR A 1 93 ? 3.122 -8.916 -6.053 1.00 89.62 93 TYR A O 1
ATOM 704 N N . ARG A 1 94 ? 1.014 -8.198 -5.718 1.00 87.00 94 ARG A N 1
ATOM 705 C CA . ARG A 1 94 ? 0.346 -8.991 -6.757 1.00 87.00 94 ARG A CA 1
ATOM 706 C C . ARG A 1 94 ? -0.831 -8.227 -7.351 1.00 87.00 94 ARG A C 1
ATOM 708 O O . ARG A 1 94 ? -1.295 -7.251 -6.768 1.00 87.00 94 ARG A O 1
ATOM 715 N N . ASP A 1 95 ? -1.316 -8.734 -8.480 1.00 79.19 95 ASP A N 1
ATOM 716 C CA . ASP A 1 95 ? -2.602 -8.362 -9.069 1.00 79.19 95 ASP A CA 1
ATOM 717 C C . ASP A 1 95 ? -2.736 -6.862 -9.364 1.00 79.19 95 ASP A C 1
ATOM 719 O O . ASP A 1 95 ? -3.742 -6.255 -9.012 1.00 79.19 95 ASP A O 1
ATOM 723 N N . LEU A 1 96 ? -1.720 -6.273 -10.010 1.00 79.56 96 LEU A N 1
ATOM 724 C CA . LEU A 1 96 ? -1.780 -4.910 -10.548 1.00 79.56 96 LEU A CA 1
ATOM 725 C C . LEU A 1 96 ? -2.803 -4.852 -11.683 1.00 79.56 96 LEU A C 1
ATOM 727 O O . LEU A 1 96 ? -2.513 -5.202 -12.826 1.00 79.56 96 LEU A O 1
ATOM 731 N N . MET A 1 97 ? -4.019 -4.441 -11.347 1.00 82.31 97 MET A N 1
ATOM 732 C CA . MET A 1 97 ? -5.139 -4.371 -12.277 1.00 82.31 97 MET A CA 1
ATOM 733 C C . MET A 1 97 ? -5.675 -2.950 -12.347 1.00 82.31 97 MET A C 1
ATOM 735 O O . MET A 1 97 ? -5.944 -2.329 -11.317 1.00 82.31 97 MET A O 1
ATOM 739 N N . HIS A 1 98 ? -5.907 -2.461 -13.562 1.00 81.69 98 HIS A N 1
ATOM 740 C CA . HIS A 1 98 ? -6.582 -1.185 -13.760 1.00 81.69 98 HIS A CA 1
ATOM 741 C C . HIS A 1 98 ? -8.008 -1.204 -13.188 1.00 81.69 98 HIS A C 1
ATOM 743 O O . HIS A 1 98 ? -8.701 -2.233 -13.154 1.00 81.69 98 HIS A O 1
ATOM 749 N N . GLY A 1 99 ? -8.447 -0.030 -12.745 1.00 77.44 99 GLY A N 1
ATOM 750 C CA . GLY A 1 99 ? -9.738 0.184 -12.107 1.00 77.44 99 GLY A CA 1
ATOM 751 C C . GLY A 1 99 ? -9.626 0.164 -10.586 1.00 77.44 99 GLY A C 1
ATOM 752 O O . GLY A 1 99 ? -8.953 -0.687 -10.007 1.00 77.44 99 GLY A O 1
ATOM 753 N N . GLY A 1 100 ? -10.301 1.117 -9.940 1.00 78.38 100 GLY A N 1
ATOM 754 C CA . GLY A 1 100 ? -10.308 1.264 -8.483 1.00 78.38 100 GLY A CA 1
ATOM 755 C C . GLY A 1 100 ? -11.136 0.201 -7.763 1.00 78.38 100 GLY A C 1
ATOM 756 O O . GLY A 1 100 ? -11.812 -0.623 -8.383 1.00 78.38 100 GLY A O 1
ATOM 757 N N . CYS A 1 101 ? -11.100 0.234 -6.431 1.00 82.19 101 CYS A N 1
ATOM 758 C CA . CYS A 1 101 ? -12.037 -0.543 -5.628 1.00 82.19 101 CYS A CA 1
ATOM 759 C C . CYS A 1 101 ? -13.464 -0.070 -5.950 1.00 82.19 101 CYS A C 1
ATOM 761 O O . CYS A 1 101 ? -13.711 1.133 -6.072 1.00 82.19 101 CYS A O 1
ATOM 763 N N . THR A 1 102 ? -14.415 -0.994 -6.074 1.00 71.00 102 THR A N 1
ATOM 764 C CA . THR A 1 102 ? -15.828 -0.624 -5.959 1.00 71.00 102 THR A CA 1
ATOM 765 C C . THR A 1 102 ? -16.029 -0.035 -4.571 1.00 71.00 102 THR A C 1
ATOM 767 O O . THR A 1 102 ? -15.575 -0.632 -3.595 1.00 71.00 102 THR A O 1
ATOM 770 N N . ALA A 1 103 ? -16.655 1.142 -4.483 1.00 59.47 103 ALA A N 1
ATOM 771 C CA . ALA A 1 103 ? -17.009 1.715 -3.191 1.00 59.47 103 ALA A CA 1
ATOM 772 C C . ALA A 1 103 ? -17.774 0.656 -2.376 1.00 59.47 103 ALA A C 1
ATOM 774 O O . ALA A 1 103 ? -18.578 -0.073 -2.972 1.00 59.47 103 ALA A O 1
ATOM 775 N N . PRO A 1 104 ? -17.526 0.533 -1.059 1.00 53.66 104 PRO A N 1
ATOM 776 C CA . PRO A 1 104 ? -18.359 -0.315 -0.225 1.00 53.66 104 PRO A CA 1
ATOM 777 C C . PRO A 1 104 ? -19.803 0.123 -0.453 1.00 53.66 104 PRO A C 1
ATOM 779 O O . PRO A 1 104 ? -20.117 1.309 -0.342 1.00 53.66 104 PRO A O 1
ATOM 782 N N . VAL A 1 105 ? -20.647 -0.816 -0.881 1.00 47.28 105 VAL A N 1
ATOM 783 C CA . VAL A 1 105 ? -22.071 -0.561 -1.090 1.00 47.28 105 VAL A CA 1
ATOM 784 C C . VAL A 1 105 ? -22.604 -0.086 0.257 1.00 47.28 105 VAL A C 1
ATOM 786 O O . VAL A 1 105 ? -22.677 -0.878 1.196 1.00 47.28 105 VAL A O 1
ATOM 789 N N . GLU A 1 106 ? -22.900 1.210 0.390 1.00 48.66 106 GLU A N 1
ATOM 790 C CA . GLU A 1 106 ? -23.637 1.698 1.552 1.00 48.66 106 GLU A CA 1
ATOM 791 C C . GLU A 1 106 ? -24.912 0.852 1.629 1.00 48.66 106 GLU A C 1
ATOM 793 O O . GLU A 1 106 ? -25.610 0.740 0.614 1.00 48.66 106 GLU A O 1
ATOM 798 N N . PRO A 1 107 ? -25.217 0.205 2.770 1.00 50.81 107 PRO A N 1
ATOM 799 C CA . PRO A 1 107 ? -26.477 -0.496 2.899 1.00 50.81 107 PRO A CA 1
ATOM 800 C C . PRO A 1 107 ? -27.570 0.528 2.628 1.00 50.81 107 PRO A C 1
ATOM 802 O O . PRO A 1 107 ? -27.652 1.544 3.320 1.00 50.81 107 PRO A O 1
ATOM 805 N N . GLU A 1 108 ? -28.345 0.272 1.573 1.00 51.50 108 GLU A N 1
ATOM 806 C CA . GLU A 1 108 ? -29.449 1.105 1.128 1.00 51.50 108 GLU A CA 1
ATOM 807 C C . GLU A 1 108 ? -30.255 1.490 2.366 1.00 51.50 108 GLU A C 1
ATOM 809 O O . GLU A 1 108 ? -30.881 0.651 3.022 1.00 51.50 108 GLU A O 1
ATOM 814 N N . ARG A 1 109 ? -30.136 2.758 2.771 1.00 53.34 109 ARG A N 1
ATOM 815 C CA . ARG A 1 109 ? -30.842 3.283 3.929 1.00 53.34 109 ARG A CA 1
ATOM 816 C C . ARG A 1 109 ? -32.305 3.213 3.526 1.00 53.34 109 ARG A C 1
ATOM 818 O O . ARG A 1 109 ? -32.762 4.111 2.823 1.00 53.34 109 ARG A O 1
ATOM 825 N N . LYS A 1 110 ? -33.003 2.122 3.886 1.00 51.31 110 LYS A N 1
ATOM 826 C CA . LYS A 1 110 ? -34.436 1.939 3.635 1.00 51.31 110 LYS A CA 1
ATOM 827 C C . LYS A 1 110 ? -35.102 3.237 4.045 1.00 51.31 110 LYS A C 1
ATOM 829 O O . LYS A 1 110 ? -35.181 3.563 5.231 1.00 51.31 110 LYS A O 1
ATOM 834 N N . ARG A 1 111 ? -35.487 4.022 3.043 1.00 49.91 111 ARG A N 1
ATOM 835 C CA . ARG A 1 111 ? -36.134 5.308 3.224 1.00 49.91 111 ARG A CA 1
ATOM 836 C C . ARG A 1 111 ? -37.539 4.954 3.673 1.00 49.91 111 ARG A C 1
ATOM 838 O O . ARG A 1 111 ? -38.408 4.719 2.847 1.00 49.91 111 ARG A O 1
ATOM 845 N N . GLY A 1 112 ? -37.703 4.787 4.982 1.00 58.50 112 GLY A N 1
ATOM 846 C CA . GLY A 1 112 ? -38.999 4.550 5.590 1.00 58.50 112 GLY A CA 1
ATOM 847 C C . GLY A 1 112 ? -39.923 5.693 5.202 1.00 58.50 112 GLY A C 1
ATOM 848 O O . GLY A 1 112 ? -39.679 6.844 5.575 1.00 58.50 112 GLY A O 1
ATOM 849 N N . ARG A 1 113 ? -40.942 5.372 4.416 1.00 48.06 113 ARG A N 1
ATOM 850 C CA . ARG A 1 113 ? -42.162 6.150 4.308 1.00 48.06 113 ARG A CA 1
ATOM 851 C C . ARG A 1 113 ? -43.321 5.207 4.065 1.00 48.06 113 ARG A C 1
ATOM 853 O O . ARG A 1 113 ? -43.137 4.283 3.245 1.00 48.06 113 ARG A O 1
#

Foldseek 3Di:
DDDDDPDDDDDPPPPPPCPQADKDKFKFKQAVPPATAGQPPRAGEAEDEDPVQCVVVVVVVVPDPHGWIWIKIFIAGWDADPVRGIYGHGPDIDRGHTDGRDHDPDPPPPPDD

Solvent-accessible surface area (backbone atoms only — not comparable to full-atom values): 6931 Å² total; per-residue (Å²): 140,80,87,78,87,88,79,81,85,80,78,93,70,79,86,61,83,77,71,66,36,64,80,40,76,48,51,20,22,37,29,72,96,77,46,39,29,32,37,89,76,65,48,68,38,49,77,45,52,52,70,74,59,34,50,56,53,48,51,66,55,65,76,44,62,89,70,43,36,29,23,33,36,43,30,26,22,40,42,83,46,97,83,73,50,52,26,34,46,40,77,45,73,45,71,82,37,83,50,55,56,70,74,72,77,71,77,77,74,78,78,86,125

Secondary structure (DSSP, 8-state):
---------------------SEEEEEEEEETTTEEEETTT--EEEEE--HHHHHHHHHHHHTSPTT-EEEEEEEEEEEE-TTSSEEEEEEEEEEEEES-PPPP---------

Radius of gyration: 20.02 Å; Cα contacts (8 Å, |Δi|>4): 178; chains: 1; bounding box: 82×45×36 Å